Protein AF-A0A7X2SYQ2-F1 (afdb_monomer)

Structure (mmCIF, N/CA/C/O backbone):
data_AF-A0A7X2SYQ2-F1
#
_entry.id   AF-A0A7X2SYQ2-F1
#
loop_
_atom_site.group_PDB
_atom_site.id
_atom_site.type_symbol
_atom_site.label_atom_id
_atom_site.label_alt_id
_atom_site.label_comp_id
_atom_site.label_asym_id
_atom_site.label_entity_id
_atom_site.label_seq_id
_atom_site.pdbx_PDB_ins_code
_atom_site.Cartn_x
_atom_site.Cartn_y
_atom_site.Cartn_z
_atom_site.occupancy
_atom_site.B_iso_or_equiv
_atom_site.auth_seq_id
_atom_site.auth_comp_id
_atom_site.auth_asym_id
_atom_site.auth_atom_id
_atom_site.pdbx_PDB_model_num
ATOM 1 N N . LEU A 1 1 ? -1.771 4.302 -35.865 1.00 47.44 1 LEU A N 1
ATOM 2 C CA . LEU A 1 1 ? -1.691 5.275 -34.752 1.00 47.44 1 LEU A CA 1
ATOM 3 C C . LEU A 1 1 ? -1.616 6.671 -35.371 1.00 47.44 1 LEU A C 1
ATOM 5 O O . LEU A 1 1 ? -0.859 6.822 -36.322 1.00 47.44 1 LEU A O 1
ATOM 9 N N . SER A 1 2 ? -2.437 7.642 -34.951 1.00 43.38 2 SER A N 1
ATOM 10 C CA . SER A 1 2 ? -2.290 9.043 -35.394 1.00 43.38 2 SER A CA 1
ATOM 11 C C . SER A 1 2 ? -1.159 9.724 -34.609 1.00 43.38 2 SER A C 1
ATOM 13 O O . SER A 1 2 ? -0.851 9.313 -33.490 1.00 43.38 2 SER A O 1
ATOM 15 N N . SER A 1 3 ? -0.538 10.751 -35.194 1.00 49.84 3 SER A N 1
ATOM 16 C CA . SER A 1 3 ? 0.643 11.477 -34.683 1.00 49.84 3 SER A CA 1
ATOM 17 C C . SER A 1 3 ? 0.532 12.013 -33.249 1.00 49.84 3 SER A C 1
ATOM 19 O O . SER A 1 3 ? 1.546 12.307 -32.621 1.00 49.84 3 SER A O 1
ATOM 21 N N . ASP A 1 4 ? -0.680 12.112 -32.707 1.00 50.59 4 ASP A N 1
ATOM 22 C CA . ASP A 1 4 ? -0.933 12.681 -31.381 1.00 50.59 4 ASP A CA 1
ATOM 23 C C . ASP A 1 4 ? -0.727 11.650 -30.249 1.00 50.59 4 ASP A C 1
ATOM 25 O O . ASP A 1 4 ? -0.552 12.018 -29.086 1.00 50.59 4 ASP A O 1
ATOM 29 N N . GLN A 1 5 ? -0.660 10.355 -30.592 1.00 52.19 5 GLN A N 1
ATOM 30 C CA . GLN A 1 5 ? -0.462 9.233 -29.660 1.00 52.19 5 GLN A CA 1
ATOM 31 C C . GLN A 1 5 ? 1.009 8.817 -29.483 1.00 52.19 5 GLN A C 1
ATOM 33 O O . GLN A 1 5 ? 1.316 7.992 -28.629 1.00 52.19 5 GLN A O 1
ATOM 38 N N . THR A 1 6 ? 1.934 9.404 -30.248 1.00 59.94 6 THR A N 1
ATOM 39 C CA . THR A 1 6 ? 3.386 9.153 -30.132 1.00 59.94 6 THR A CA 1
ATOM 40 C C . THR A 1 6 ? 4.107 10.197 -29.272 1.00 59.94 6 THR A C 1
ATOM 42 O O . THR A 1 6 ? 5.334 10.221 -29.210 1.00 59.94 6 THR A O 1
ATOM 45 N N . SER A 1 7 ? 3.359 11.085 -28.609 1.00 80.81 7 SER A N 1
ATOM 46 C CA . SER A 1 7 ? 3.889 12.006 -27.600 1.00 80.81 7 SER A CA 1
ATOM 47 C C . SER A 1 7 ? 3.905 11.343 -26.215 1.00 80.81 7 SER A C 1
ATOM 49 O O . SER A 1 7 ? 3.073 10.485 -25.924 1.00 80.81 7 SER A O 1
ATOM 51 N N . LEU A 1 8 ? 4.809 11.765 -25.319 1.00 84.88 8 LEU A N 1
ATOM 52 C CA . LEU A 1 8 ? 4.820 11.301 -23.916 1.00 84.88 8 LEU A CA 1
ATOM 53 C C . LEU A 1 8 ? 3.454 11.480 -23.235 1.00 84.88 8 LEU A C 1
ATOM 55 O O . LEU A 1 8 ? 3.050 10.649 -22.424 1.00 84.88 8 LEU A O 1
ATOM 59 N N . THR A 1 9 ? 2.739 12.543 -23.602 1.00 87.75 9 THR A N 1
ATOM 60 C CA . THR A 1 9 ? 1.383 12.852 -23.138 1.00 87.75 9 THR A CA 1
ATOM 61 C C . THR A 1 9 ? 0.370 11.824 -23.623 1.00 87.75 9 THR A C 1
ATOM 63 O O . THR A 1 9 ? -0.341 11.256 -22.801 1.00 87.75 9 THR A O 1
ATOM 66 N N . GLY A 1 10 ? 0.357 11.526 -24.926 1.00 85.25 10 GLY A N 1
ATOM 67 C CA . GLY A 1 10 ? -0.520 10.502 -25.497 1.00 85.25 10 GLY A CA 1
ATOM 68 C C . GLY A 1 10 ? -0.279 9.129 -24.870 1.00 85.25 10 GLY A C 1
ATOM 69 O O . GLY A 1 10 ? -1.225 8.471 -24.451 1.00 85.25 10 GLY A O 1
ATOM 70 N N . MET A 1 11 ? 0.989 8.743 -24.684 1.00 83.62 11 MET A N 1
ATOM 71 C CA . MET A 1 11 ? 1.341 7.484 -24.016 1.00 83.62 11 MET A CA 1
ATOM 72 C C . MET A 1 11 ? 0.845 7.429 -22.568 1.00 83.62 11 MET A C 1
ATOM 74 O O . MET A 1 11 ? 0.256 6.431 -22.160 1.00 83.62 11 MET A O 1
ATOM 78 N N . ARG A 1 12 ? 1.051 8.498 -21.789 1.00 89.56 12 ARG A N 1
ATOM 79 C CA . ARG A 1 12 ? 0.550 8.594 -20.411 1.00 89.56 12 ARG A CA 1
ATOM 80 C C . ARG A 1 12 ? -0.965 8.405 -20.364 1.00 89.56 12 ARG A C 1
ATOM 82 O O . ARG A 1 12 ? -1.456 7.618 -19.558 1.00 89.56 12 ARG A O 1
ATOM 89 N N . ASP A 1 13 ? -1.686 9.131 -21.211 1.00 89.25 13 ASP A N 1
ATOM 90 C CA . ASP A 1 13 ? -3.148 9.140 -21.208 1.00 89.25 13 ASP A CA 1
ATOM 91 C C . ASP A 1 13 ? -3.710 7.793 -21.677 1.00 89.25 13 ASP A C 1
ATOM 93 O O . ASP A 1 13 ? -4.653 7.286 -21.074 1.00 89.25 13 ASP A O 1
ATOM 97 N N . ALA A 1 14 ? -3.082 7.158 -22.670 1.00 84.56 14 ALA A N 1
ATOM 98 C CA . ALA A 1 14 ? -3.438 5.814 -23.116 1.00 84.56 14 ALA A CA 1
ATOM 99 C C . ALA A 1 14 ? -3.213 4.756 -22.021 1.00 84.56 14 ALA A C 1
ATOM 101 O O . ALA A 1 14 ? -4.097 3.937 -21.772 1.00 84.56 14 ALA A O 1
ATOM 102 N N . ILE A 1 15 ? -2.067 4.791 -21.327 1.00 85.44 15 ILE A N 1
ATOM 103 C CA . ILE A 1 15 ? -1.769 3.857 -20.229 1.00 85.44 15 ILE A CA 1
ATOM 104 C C . ILE A 1 15 ? -2.763 4.044 -19.078 1.00 85.44 15 ILE A C 1
ATOM 106 O O . ILE A 1 15 ? -3.337 3.070 -18.593 1.00 85.44 15 ILE A O 1
ATOM 110 N N . ASN A 1 16 ? -3.002 5.290 -18.665 1.00 89.75 16 ASN A N 1
ATOM 111 C CA . ASN A 1 16 ? -3.934 5.589 -17.579 1.00 89.75 16 ASN A CA 1
ATOM 112 C C . ASN A 1 16 ? -5.385 5.261 -17.967 1.00 89.75 16 ASN A C 1
ATOM 114 O O . ASN A 1 16 ? -6.148 4.780 -17.132 1.00 89.75 16 ASN A O 1
ATOM 118 N N . GLY A 1 17 ? -5.757 5.459 -19.234 1.00 86.88 17 GLY A N 1
ATOM 119 C CA . GLY A 1 17 ? -7.070 5.098 -19.769 1.00 86.88 17 GLY A CA 1
ATOM 120 C C . GLY A 1 17 ? -7.302 3.588 -19.875 1.00 86.88 17 GLY A C 1
ATOM 121 O O . GLY A 1 17 ? -8.443 3.143 -19.791 1.00 86.88 17 GLY A O 1
ATOM 122 N N . ALA A 1 18 ? -6.239 2.787 -20.005 1.00 84.38 18 ALA A N 1
ATOM 123 C CA . ALA A 1 18 ? -6.335 1.329 -20.070 1.00 84.38 18 ALA A CA 1
ATOM 124 C C . ALA A 1 18 ? -6.687 0.671 -18.722 1.00 84.38 18 ALA A C 1
ATOM 126 O O . ALA A 1 18 ? -7.069 -0.497 -18.705 1.00 84.38 18 ALA A O 1
ATOM 127 N N . ASN A 1 19 ? -6.551 1.389 -17.598 1.00 80.62 19 ASN A N 1
ATOM 128 C CA . ASN A 1 19 ? -6.798 0.881 -16.241 1.00 80.62 19 ASN A CA 1
ATOM 129 C C . ASN A 1 19 ? -6.095 -0.467 -15.949 1.00 80.62 19 ASN A C 1
ATOM 131 O O . ASN A 1 19 ? -6.634 -1.352 -15.284 1.00 80.62 19 ASN A O 1
ATOM 135 N N . ALA A 1 20 ? -4.870 -0.630 -16.453 1.00 83.62 20 ALA A N 1
ATOM 136 C CA . ALA A 1 20 ? -4.120 -1.889 -16.432 1.00 83.62 20 ALA A CA 1
ATOM 137 C C . ALA A 1 20 ? -3.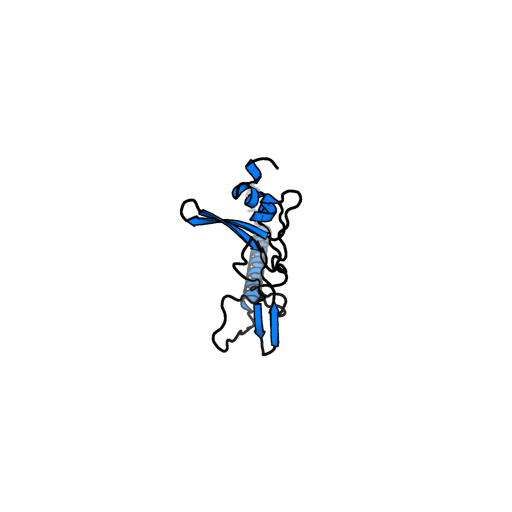408 -2.177 -15.090 1.00 83.62 20 ALA A C 1
ATOM 139 O O . ALA A 1 20 ? -2.394 -2.867 -15.056 1.00 83.62 20 ALA A O 1
ATOM 140 N N . GLY A 1 21 ? -3.885 -1.608 -13.976 1.00 88.12 21 GLY A N 1
ATOM 141 C CA . GLY A 1 21 ? -3.253 -1.756 -12.655 1.00 88.12 21 GLY A CA 1
ATOM 142 C C . GLY A 1 21 ? -1.940 -0.980 -12.469 1.00 88.12 21 GLY A C 1
ATOM 143 O O . GLY A 1 21 ? -1.291 -1.118 -11.432 1.00 88.12 21 GLY A O 1
ATOM 144 N N . VAL A 1 22 ? -1.574 -0.139 -13.437 1.00 91.12 22 VAL A N 1
ATOM 145 C CA . VAL A 1 22 ? -0.429 0.777 -13.390 1.00 91.12 22 VAL A CA 1
ATOM 146 C C . VAL A 1 22 ? -0.889 2.209 -13.640 1.00 91.12 22 VAL A C 1
ATOM 148 O O . VAL A 1 22 ? -1.887 2.439 -14.322 1.00 91.12 22 VAL A O 1
ATOM 151 N N . THR A 1 23 ? -0.127 3.167 -13.126 1.00 93.38 23 THR A N 1
ATOM 152 C CA . THR A 1 23 ? -0.281 4.594 -13.402 1.00 93.38 23 THR A CA 1
ATOM 153 C C . THR A 1 23 ? 0.977 5.107 -14.088 1.00 93.38 23 THR A C 1
ATOM 155 O O . THR A 1 23 ? 2.093 4.872 -13.621 1.00 93.38 23 THR A O 1
ATOM 158 N N . ALA A 1 24 ? 0.798 5.828 -15.190 1.00 92.44 24 ALA A N 1
ATOM 159 C CA . ALA A 1 24 ? 1.843 6.539 -15.904 1.00 92.44 24 ALA A CA 1
ATOM 160 C C . ALA A 1 24 ? 1.849 8.034 -15.558 1.00 92.44 24 ALA A C 1
ATOM 162 O O . ALA A 1 24 ? 0.808 8.677 -15.393 1.00 92.44 24 ALA A O 1
ATOM 163 N N . SER A 1 25 ? 3.044 8.612 -15.518 1.00 94.25 25 SER A N 1
ATOM 164 C CA . SER A 1 25 ? 3.298 10.036 -15.318 1.00 94.25 25 SER A CA 1
ATOM 165 C C . SER A 1 25 ? 4.495 10.490 -16.152 1.00 94.25 25 SER A C 1
ATOM 167 O O . SER A 1 25 ? 5.288 9.676 -16.623 1.00 94.25 25 SER A O 1
ATOM 169 N N . ILE A 1 26 ? 4.626 11.800 -16.357 1.00 93.12 26 ILE A N 1
ATOM 170 C CA . ILE A 1 26 ? 5.759 12.392 -17.074 1.00 93.12 26 ILE A CA 1
ATOM 171 C C . ILE A 1 26 ? 6.578 13.194 -16.075 1.00 93.12 26 ILE A C 1
ATOM 173 O O . ILE A 1 26 ? 6.054 14.087 -15.412 1.00 93.12 26 ILE A O 1
ATOM 177 N N . ILE A 1 27 ? 7.868 12.892 -15.997 1.00 92.75 27 ILE A N 1
ATOM 178 C CA . ILE A 1 27 ? 8.825 13.568 -15.128 1.00 92.75 27 ILE A CA 1
ATOM 179 C C . ILE A 1 27 ? 9.726 14.439 -16.000 1.00 92.75 27 ILE A C 1
ATOM 181 O O . ILE A 1 27 ? 10.398 13.935 -16.900 1.00 92.75 27 ILE A O 1
ATOM 185 N N . LYS A 1 28 ? 9.767 15.747 -15.730 1.00 92.25 28 LYS A N 1
ATOM 186 C CA . LYS A 1 28 ? 10.779 16.641 -16.309 1.00 92.25 28 LYS A CA 1
ATOM 187 C C . LYS A 1 28 ? 12.094 16.432 -15.557 1.00 92.25 28 LYS A C 1
ATOM 189 O O . LYS A 1 28 ? 12.153 16.675 -14.357 1.00 92.25 28 LYS A O 1
ATOM 194 N N . VAL A 1 29 ? 13.131 15.981 -16.258 1.00 90.81 29 VAL A N 1
ATOM 195 C CA . VAL A 1 29 ? 14.459 15.715 -15.677 1.00 90.81 29 VAL A CA 1
ATOM 196 C C . VAL A 1 29 ? 15.338 16.964 -15.736 1.00 90.81 29 VAL A C 1
ATOM 198 O O . VAL A 1 29 ? 16.031 17.286 -14.779 1.00 90.81 29 VAL A O 1
ATOM 201 N N . SER A 1 30 ? 15.290 17.682 -16.859 1.00 89.75 30 SER A N 1
ATOM 202 C CA . SER A 1 30 ? 15.990 18.950 -17.091 1.00 89.75 30 SER A CA 1
ATOM 203 C C . SER A 1 30 ? 15.285 19.728 -18.206 1.00 89.75 30 SER A C 1
ATOM 205 O O . SER A 1 30 ? 14.271 19.275 -18.745 1.00 89.75 30 SER A O 1
ATOM 207 N N . ASP A 1 31 ? 15.787 20.906 -18.574 1.00 89.50 31 ASP A N 1
ATOM 208 C CA . ASP A 1 31 ? 15.229 21.650 -19.707 1.00 89.50 31 ASP A CA 1
ATOM 209 C C . ASP A 1 31 ? 15.333 20.838 -21.004 1.00 89.50 31 ASP A C 1
ATOM 211 O O . ASP A 1 31 ? 16.391 20.318 -21.351 1.00 89.50 31 ASP A O 1
ATOM 215 N N . GLY A 1 32 ? 14.189 20.660 -21.671 1.00 82.56 32 GLY A N 1
ATOM 216 C CA . GLY A 1 32 ? 14.057 19.827 -22.869 1.00 82.56 32 GLY A CA 1
ATOM 217 C C . GLY A 1 32 ? 14.105 18.308 -22.639 1.00 82.56 32 GLY A C 1
ATOM 218 O O . GLY A 1 32 ? 13.963 17.568 -23.606 1.00 82.56 32 GLY A O 1
ATOM 219 N N . SER A 1 33 ? 14.264 17.825 -21.398 1.00 88.00 33 SER A N 1
ATOM 220 C CA . SER A 1 33 ? 14.391 16.393 -21.086 1.00 88.00 33 SER A CA 1
ATOM 221 C C . SER A 1 33 ? 13.251 15.896 -20.203 1.00 88.00 33 SER A C 1
ATOM 223 O O . SER A 1 33 ? 13.057 16.365 -19.077 1.00 88.00 33 SER A O 1
ATOM 225 N N . PHE A 1 34 ? 12.512 14.909 -20.705 1.00 89.94 34 PHE A N 1
ATOM 226 C CA . PHE A 1 34 ? 11.349 14.326 -20.046 1.00 89.94 34 PHE A CA 1
ATOM 227 C C . PHE A 1 34 ? 11.433 12.801 -20.075 1.00 89.94 34 PHE A C 1
ATOM 229 O O . PHE A 1 34 ? 11.930 12.216 -21.036 1.00 89.94 34 PHE A O 1
ATOM 236 N N . ARG A 1 35 ? 10.925 12.152 -19.028 1.00 90.19 35 ARG A N 1
ATOM 237 C CA . ARG A 1 35 ? 10.838 10.693 -18.922 1.00 90.19 35 ARG A CA 1
ATOM 238 C C . ARG A 1 35 ? 9.413 10.273 -18.613 1.00 90.19 35 ARG A C 1
ATOM 240 O O . ARG A 1 35 ? 8.751 10.895 -17.786 1.00 90.19 35 ARG A O 1
ATOM 247 N N . LEU A 1 36 ? 8.968 9.196 -19.250 1.00 90.62 36 LEU A N 1
ATOM 248 C CA . LEU A 1 36 ? 7.779 8.474 -18.823 1.00 90.62 36 LEU A CA 1
ATOM 249 C C . LEU A 1 36 ? 8.145 7.647 -17.586 1.00 90.62 36 LEU A C 1
ATOM 251 O O . LEU A 1 36 ? 9.144 6.933 -17.592 1.00 90.62 36 LEU A O 1
ATOM 255 N N . SER A 1 37 ? 7.349 7.757 -16.532 1.00 93.00 37 SER A N 1
ATOM 256 C CA . SER A 1 37 ? 7.456 6.936 -15.331 1.00 93.00 37 SER A CA 1
ATOM 257 C C . SER A 1 37 ? 6.167 6.157 -15.155 1.00 93.00 37 SER A C 1
ATOM 259 O O . SER A 1 37 ? 5.082 6.721 -15.289 1.00 93.00 37 SER A O 1
ATOM 261 N N . MET A 1 38 ? 6.287 4.867 -14.868 1.00 92.19 38 MET A N 1
ATOM 262 C CA . MET A 1 38 ? 5.162 3.966 -14.653 1.00 92.19 38 MET A CA 1
ATOM 263 C C . MET A 1 38 ? 5.315 3.311 -13.287 1.00 92.19 38 MET A C 1
ATOM 265 O O . MET A 1 38 ? 6.417 2.938 -12.887 1.00 92.19 38 MET A O 1
ATOM 269 N N . SER A 1 39 ? 4.219 3.190 -12.550 1.00 94.00 39 SER A N 1
ATOM 270 C CA . SER A 1 39 ? 4.207 2.583 -11.220 1.00 94.00 39 SER A CA 1
ATOM 271 C C . SER A 1 39 ? 2.980 1.702 -11.064 1.00 94.00 39 SER A C 1
ATOM 273 O O . SER A 1 39 ? 1.896 2.072 -11.507 1.00 94.00 39 SER A O 1
ATOM 275 N N . ALA A 1 40 ? 3.150 0.537 -10.442 1.00 95.56 40 ALA A N 1
ATOM 276 C CA . ALA A 1 40 ? 2.023 -0.300 -10.060 1.00 95.56 40 ALA A CA 1
ATOM 277 C C . ALA A 1 40 ? 1.140 0.438 -9.045 1.00 95.56 40 ALA A C 1
ATOM 279 O O . ALA A 1 40 ? 1.638 1.139 -8.164 1.00 95.56 40 ALA A O 1
ATOM 280 N N . ASN A 1 41 ? -0.175 0.260 -9.154 1.00 95.25 41 ASN A N 1
ATOM 281 C CA . ASN A 1 41 ? -1.136 0.905 -8.255 1.00 95.25 41 ASN A CA 1
ATOM 282 C C . ASN A 1 41 ? -1.166 0.254 -6.864 1.00 95.25 41 ASN A C 1
ATOM 284 O O . ASN A 1 41 ? -1.720 0.821 -5.925 1.00 95.25 41 ASN A O 1
ATOM 288 N N . LYS A 1 42 ? -0.598 -0.950 -6.737 1.00 96.12 42 LYS A N 1
ATOM 289 C CA . LYS A 1 42 ? -0.498 -1.720 -5.497 1.00 96.12 42 LYS A CA 1
ATOM 290 C C . LYS A 1 42 ? 0.963 -2.055 -5.216 1.00 96.12 42 LYS A C 1
ATOM 292 O O . LYS A 1 42 ? 1.744 -2.271 -6.139 1.00 96.12 42 LYS A O 1
ATOM 297 N N . THR A 1 43 ? 1.314 -2.105 -3.937 1.00 96.88 43 THR A N 1
ATOM 298 C CA . THR A 1 43 ? 2.628 -2.545 -3.455 1.00 96.88 43 THR A CA 1
ATOM 299 C C . THR A 1 43 ? 2.708 -4.071 -3.384 1.00 96.88 43 THR A C 1
ATOM 301 O O . THR A 1 43 ? 1.721 -4.769 -3.616 1.00 96.88 43 THR A O 1
ATOM 304 N N . GLY A 1 44 ? 3.882 -4.598 -3.044 1.00 96.75 44 GLY A N 1
ATOM 305 C CA . GLY A 1 44 ? 4.105 -6.033 -2.925 1.00 96.75 44 GLY A CA 1
ATOM 306 C C . GLY A 1 44 ? 4.635 -6.660 -4.207 1.00 96.75 44 GLY A C 1
ATOM 307 O O . GLY A 1 44 ? 4.356 -6.199 -5.314 1.00 96.75 44 GLY A O 1
ATOM 308 N N . SER A 1 45 ? 5.434 -7.709 -4.045 1.00 95.50 45 SER A N 1
ATOM 309 C CA . SER A 1 45 ? 6.169 -8.348 -5.139 1.00 95.50 45 SER A CA 1
ATOM 310 C C . SER A 1 45 ? 5.245 -8.968 -6.193 1.00 95.50 45 SER A C 1
ATOM 312 O O . SER A 1 45 ? 5.582 -8.936 -7.371 1.00 95.50 45 SER A O 1
ATOM 314 N N . ASP A 1 46 ? 4.048 -9.412 -5.807 1.00 94.69 46 ASP A N 1
ATOM 315 C CA . ASP A 1 46 ? 3.043 -9.950 -6.738 1.00 94.69 46 ASP A CA 1
ATOM 316 C C . ASP A 1 46 ? 2.434 -8.878 -7.656 1.00 94.69 46 ASP A C 1
ATOM 318 O O . ASP A 1 46 ? 1.911 -9.189 -8.722 1.00 94.69 46 ASP A O 1
ATOM 322 N N . ASN A 1 47 ? 2.515 -7.604 -7.261 1.00 94.94 47 ASN A N 1
ATOM 323 C CA . ASN A 1 47 ? 2.066 -6.466 -8.064 1.00 94.94 47 ASN A CA 1
ATOM 324 C C . ASN A 1 47 ? 3.223 -5.823 -8.847 1.00 94.94 47 ASN A C 1
ATOM 326 O O . ASN A 1 47 ? 3.078 -4.719 -9.376 1.00 94.94 47 ASN A O 1
ATOM 330 N N . ALA A 1 48 ? 4.386 -6.481 -8.919 1.00 94.00 48 ALA A N 1
ATOM 331 C CA . ALA A 1 48 ? 5.486 -6.023 -9.751 1.00 94.00 48 ALA A CA 1
ATOM 332 C C . ALA A 1 48 ? 5.052 -5.932 -11.221 1.00 94.00 48 ALA A C 1
ATOM 334 O O . ALA A 1 48 ? 4.392 -6.824 -11.756 1.00 94.00 48 ALA A O 1
ATOM 335 N N . VAL A 1 49 ? 5.481 -4.872 -11.908 1.00 92.19 49 VAL A N 1
ATOM 336 C CA . VAL A 1 49 ? 5.346 -4.802 -13.365 1.00 92.19 49 VAL A CA 1
ATOM 337 C C . VAL A 1 49 ? 6.273 -5.859 -13.957 1.00 92.19 49 VAL A C 1
ATOM 339 O O . VAL A 1 49 ? 7.488 -5.711 -13.877 1.00 92.19 49 VAL A O 1
ATOM 342 N N . ALA A 1 50 ? 5.706 -6.932 -14.508 1.00 90.81 50 ALA A N 1
ATOM 343 C CA . ALA A 1 50 ? 6.478 -8.011 -15.119 1.00 90.81 50 ALA A CA 1
ATOM 344 C C . ALA A 1 50 ? 6.865 -7.687 -16.567 1.00 90.81 50 ALA A C 1
ATOM 346 O O . ALA A 1 50 ? 8.005 -7.909 -16.968 1.00 90.81 50 ALA A O 1
ATOM 347 N N . THR A 1 51 ? 5.930 -7.136 -17.347 1.00 90.38 51 THR A N 1
ATOM 348 C CA . THR A 1 51 ? 6.126 -6.894 -18.780 1.00 90.38 51 THR A CA 1
ATOM 349 C C . THR A 1 51 ? 5.350 -5.660 -19.243 1.00 90.38 51 THR A C 1
ATOM 351 O O . THR A 1 51 ? 4.217 -5.433 -18.821 1.00 90.38 51 THR A O 1
ATOM 354 N N . ILE A 1 52 ? 5.949 -4.879 -20.141 1.00 88.31 52 ILE A N 1
ATOM 355 C CA . ILE A 1 52 ? 5.325 -3.807 -20.918 1.00 88.31 52 ILE A CA 1
ATOM 356 C C . ILE A 1 52 ? 5.610 -4.117 -22.387 1.00 88.31 52 ILE A C 1
ATOM 358 O O . ILE A 1 52 ? 6.748 -3.997 -22.853 1.00 88.31 52 ILE A O 1
ATOM 362 N N . ALA A 1 53 ? 4.567 -4.531 -23.102 1.00 86.06 53 ALA A N 1
ATOM 363 C CA . ALA A 1 53 ? 4.642 -4.911 -24.503 1.00 86.06 53 ALA A CA 1
ATOM 364 C C . ALA A 1 53 ? 3.668 -4.085 -25.348 1.00 86.06 53 ALA A C 1
ATOM 366 O O . ALA A 1 53 ? 2.529 -3.834 -24.955 1.00 86.06 53 ALA A O 1
ATOM 367 N N . VAL A 1 54 ? 4.125 -3.691 -26.530 1.00 80.56 54 VAL A N 1
ATOM 368 C CA . VAL A 1 54 ? 3.383 -2.932 -27.529 1.00 80.56 54 VAL A CA 1
ATOM 369 C C . VAL A 1 54 ? 3.308 -3.778 -28.789 1.00 80.56 54 VAL A C 1
ATOM 371 O O . VAL A 1 54 ? 4.321 -4.175 -29.361 1.00 80.56 54 VAL A O 1
ATOM 374 N N . THR A 1 55 ? 2.087 -4.064 -29.231 1.00 81.38 55 THR A N 1
ATOM 375 C CA . THR A 1 55 ? 1.842 -4.829 -30.455 1.00 81.38 55 THR A CA 1
ATOM 376 C C . THR A 1 55 ? 1.554 -3.882 -31.617 1.00 81.38 55 THR A C 1
ATOM 378 O O . THR A 1 55 ? 0.871 -2.874 -31.459 1.00 81.38 55 THR A O 1
ATOM 381 N N . GLY A 1 56 ? 2.101 -4.184 -32.798 1.00 80.00 56 GLY A N 1
ATOM 382 C CA . GLY A 1 56 ? 1.854 -3.405 -34.018 1.00 80.00 56 GLY A CA 1
ATOM 383 C C . GLY A 1 56 ? 2.651 -2.100 -34.165 1.00 80.00 56 GLY A C 1
ATOM 384 O O . GLY A 1 56 ? 2.503 -1.442 -35.192 1.00 80.00 56 GLY A O 1
ATOM 385 N N . ASP A 1 57 ? 3.510 -1.742 -33.203 1.00 75.75 57 ASP A N 1
ATOM 386 C CA . ASP A 1 57 ? 4.421 -0.589 -33.290 1.00 75.75 57 ASP A CA 1
ATOM 387 C C . ASP A 1 57 ? 5.777 -0.905 -32.631 1.00 75.75 57 ASP A C 1
ATOM 389 O O . ASP A 1 57 ? 5.943 -0.851 -31.409 1.00 75.75 57 ASP A O 1
ATOM 393 N N . SER A 1 58 ? 6.767 -1.254 -33.458 1.00 83.81 58 SER A N 1
ATOM 394 C CA . SER A 1 58 ? 8.118 -1.607 -33.007 1.00 83.81 58 SER A CA 1
ATOM 395 C C . SER A 1 58 ? 8.919 -0.411 -32.493 1.00 83.81 58 SER A C 1
ATOM 397 O O . SER A 1 58 ? 9.796 -0.583 -31.649 1.00 83.81 58 SER A O 1
ATOM 399 N N . THR A 1 59 ? 8.642 0.796 -32.993 1.00 79.69 59 THR A N 1
ATOM 400 C CA . THR A 1 59 ? 9.324 2.013 -32.540 1.00 79.69 59 THR A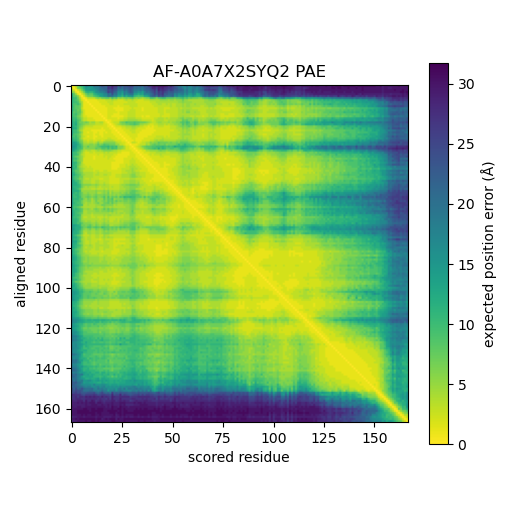 CA 1
ATOM 401 C C . THR A 1 59 ? 8.887 2.346 -31.123 1.00 79.69 59 THR A C 1
ATOM 403 O O . THR A 1 59 ? 9.729 2.595 -30.265 1.00 79.69 59 THR A O 1
ATOM 406 N N . LEU A 1 60 ? 7.585 2.268 -30.851 1.00 75.44 60 LEU A N 1
ATOM 407 C CA . LEU A 1 60 ? 7.031 2.484 -29.523 1.00 75.44 60 LEU A CA 1
ATOM 408 C C . LEU A 1 60 ? 7.458 1.381 -28.540 1.00 75.44 60 LEU A C 1
ATOM 410 O O . LEU A 1 60 ? 7.878 1.692 -27.425 1.00 75.44 60 LEU A O 1
ATOM 414 N N . GLN A 1 61 ? 7.467 0.110 -28.962 1.00 85.00 61 GLN A N 1
ATOM 415 C CA . GLN A 1 61 ? 8.062 -0.987 -28.183 1.00 85.00 61 GLN A CA 1
ATOM 416 C C . GLN A 1 61 ? 9.524 -0.693 -27.803 1.00 85.00 61 GLN A C 1
ATOM 418 O O . GLN A 1 61 ? 9.935 -0.958 -26.675 1.00 85.00 61 GLN A O 1
ATOM 423 N N . GLY A 1 62 ? 10.301 -0.112 -28.719 1.00 83.69 62 GLY A N 1
ATOM 424 C CA . GLY A 1 62 ? 11.684 0.308 -28.488 1.00 83.69 62 GLY A CA 1
ATOM 425 C C . GLY A 1 62 ? 11.853 1.526 -27.570 1.00 83.69 62 GLY A C 1
ATOM 426 O O . GLY A 1 62 ? 12.989 1.900 -27.300 1.00 83.69 62 GLY A O 1
ATOM 427 N N . ILE A 1 63 ? 10.760 2.137 -27.093 1.00 80.81 63 ILE A N 1
ATOM 428 C CA . ILE A 1 63 ? 10.757 3.288 -26.172 1.00 80.81 63 ILE A CA 1
ATOM 429 C C . ILE A 1 63 ? 10.214 2.902 -24.789 1.00 80.81 63 ILE A C 1
ATOM 431 O O . ILE A 1 63 ? 10.785 3.307 -23.780 1.00 80.81 63 ILE A O 1
ATOM 435 N N . VAL A 1 64 ? 9.118 2.137 -24.725 1.00 84.38 64 VAL A N 1
ATOM 436 C CA . VAL A 1 64 ? 8.439 1.797 -23.453 1.00 84.38 64 VAL A CA 1
ATOM 437 C C . VAL A 1 64 ? 8.611 0.339 -23.030 1.00 84.38 64 VAL A C 1
ATOM 439 O O . VAL A 1 64 ? 8.125 -0.058 -21.974 1.00 84.38 64 VAL A O 1
ATOM 442 N N . GLY A 1 65 ? 9.290 -0.464 -23.847 1.00 88.50 65 GLY A N 1
ATOM 443 C CA . GLY A 1 65 ? 9.455 -1.891 -23.626 1.00 88.50 65 GLY A CA 1
ATOM 444 C C . GLY A 1 65 ? 10.115 -2.238 -22.298 1.00 88.50 65 GLY A C 1
ATOM 445 O O . GLY A 1 65 ? 11.163 -1.686 -21.939 1.00 88.50 65 GLY A O 1
ATOM 446 N N . PHE A 1 66 ? 9.510 -3.198 -21.603 1.00 92.12 66 PHE A N 1
ATOM 447 C CA . PHE A 1 66 ? 10.030 -3.762 -20.366 1.00 92.12 66 PHE A CA 1
ATOM 448 C C . PHE A 1 66 ? 9.679 -5.245 -20.266 1.00 92.12 66 PHE A C 1
ATOM 450 O O . PHE A 1 66 ? 8.555 -5.639 -20.553 1.00 9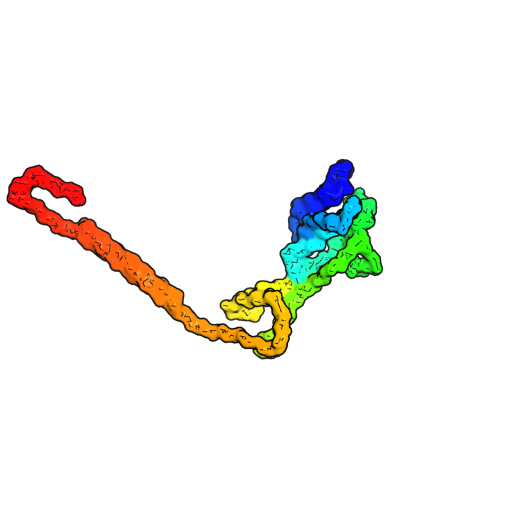2.12 66 PHE A O 1
ATOM 457 N N . ASP A 1 67 ? 10.616 -6.053 -19.805 1.00 92.69 67 ASP A N 1
ATOM 458 C CA . ASP A 1 67 ? 10.435 -7.441 -19.413 1.00 92.69 67 ASP A CA 1
ATOM 459 C C . ASP A 1 67 ? 11.404 -7.726 -18.262 1.00 92.69 67 ASP A C 1
ATOM 461 O O . ASP A 1 67 ? 12.624 -7.647 -18.421 1.00 92.69 67 ASP A O 1
ATOM 465 N N . ALA A 1 68 ? 10.868 -8.053 -17.088 1.00 90.38 68 ALA A N 1
ATOM 466 C CA . ALA A 1 68 ? 11.656 -8.326 -15.892 1.00 90.38 68 ALA A CA 1
ATOM 467 C C . ALA A 1 68 ? 12.648 -9.494 -16.068 1.00 90.38 68 ALA A C 1
ATOM 469 O O . ALA A 1 68 ? 13.621 -9.578 -15.320 1.00 90.38 68 ALA A O 1
ATOM 470 N N . SER A 1 69 ? 12.417 -10.382 -17.041 1.00 91.25 69 SER A N 1
ATOM 471 C CA . SER A 1 69 ? 13.290 -11.517 -17.358 1.00 91.25 69 SER A CA 1
ATOM 472 C C . SER A 1 69 ? 14.356 -11.211 -18.420 1.00 91.25 69 SER A C 1
ATOM 474 O O . SER A 1 69 ? 15.294 -11.994 -18.591 1.00 91.25 69 SER A O 1
ATOM 476 N N . ALA A 1 70 ? 14.249 -10.080 -19.125 1.00 90.81 70 ALA A N 1
ATOM 477 C CA . ALA A 1 70 ? 15.183 -9.716 -20.182 1.00 90.81 70 ALA A CA 1
ATOM 478 C C . ALA A 1 70 ? 16.526 -9.218 -19.625 1.00 90.81 70 ALA A C 1
ATOM 480 O O . ALA A 1 70 ? 16.596 -8.493 -18.633 1.00 90.81 70 ALA A O 1
ATOM 481 N N . SER A 1 71 ? 17.618 -9.546 -20.322 1.00 86.44 71 SER A N 1
ATOM 482 C CA . SER A 1 71 ? 18.976 -9.103 -19.968 1.00 86.44 71 SER A CA 1
ATOM 483 C C . SER A 1 71 ? 19.203 -7.600 -20.160 1.00 86.44 71 SER A C 1
ATOM 485 O O . SER A 1 71 ? 20.176 -7.045 -19.654 1.00 86.44 71 SER A O 1
ATOM 487 N N . SER A 1 72 ? 18.343 -6.942 -20.935 1.00 87.88 72 SER A N 1
ATOM 488 C CA . SER A 1 72 ? 18.360 -5.504 -21.173 1.00 87.88 72 SER A CA 1
ATOM 489 C C . SER A 1 72 ? 16.939 -5.024 -21.430 1.00 87.88 72 SER A C 1
ATOM 491 O O . SER A 1 72 ? 16.165 -5.703 -22.102 1.00 87.88 72 SER A O 1
ATOM 493 N N . ASN A 1 73 ? 16.614 -3.852 -20.897 1.00 91.31 73 ASN A N 1
ATOM 494 C CA . ASN A 1 73 ? 15.315 -3.214 -21.039 1.00 91.31 73 ASN A CA 1
ATOM 495 C C . ASN A 1 73 ? 15.492 -1.757 -21.444 1.00 91.31 73 ASN A C 1
ATOM 497 O O . ASN A 1 73 ? 16.475 -1.116 -21.067 1.00 91.31 73 ASN A O 1
ATOM 501 N N . VAL A 1 74 ? 14.516 -1.230 -22.183 1.00 89.38 74 VAL A N 1
ATOM 502 C CA . VAL A 1 74 ? 14.479 0.195 -22.527 1.00 89.38 74 VAL A CA 1
ATOM 503 C C . VAL A 1 74 ? 14.089 1.008 -21.296 1.00 89.38 74 VAL A C 1
ATOM 505 O O . VAL A 1 74 ? 14.728 2.005 -20.959 1.00 89.38 74 VAL A O 1
ATOM 508 N N . MET A 1 75 ? 13.060 0.546 -20.585 1.00 90.75 75 MET A N 1
ATOM 509 C CA . MET A 1 75 ? 12.673 1.102 -19.296 1.00 90.75 75 MET A CA 1
ATOM 510 C C . MET A 1 75 ? 13.610 0.602 -18.196 1.00 90.75 75 MET A C 1
ATOM 512 O O . MET A 1 75 ? 13.981 -0.569 -18.142 1.00 90.75 75 MET A O 1
ATOM 516 N N . THR A 1 76 ? 13.967 1.491 -17.274 1.00 90.81 76 THR A N 1
ATOM 517 C CA . THR A 1 76 ? 14.778 1.149 -16.101 1.00 90.81 76 THR A CA 1
ATOM 518 C C . THR A 1 76 ? 13.883 0.976 -14.880 1.00 90.81 76 THR A C 1
ATOM 520 O O . THR A 1 76 ? 13.080 1.859 -14.567 1.00 90.81 76 THR A O 1
ATOM 523 N N . GLN A 1 77 ? 14.043 -0.129 -14.147 1.00 92.25 77 GLN A N 1
ATOM 524 C CA . GLN A 1 77 ? 13.375 -0.301 -12.859 1.00 92.25 77 GLN A CA 1
ATOM 525 C C . GLN A 1 77 ? 13.959 0.697 -11.850 1.00 92.25 77 GLN A C 1
ATOM 527 O O . GLN A 1 77 ? 15.113 0.581 -11.448 1.00 92.25 77 GLN A O 1
ATOM 532 N N . SER A 1 78 ? 13.161 1.693 -11.459 1.00 93.25 78 SER A N 1
ATOM 533 C CA . SER A 1 78 ? 13.593 2.723 -10.500 1.00 93.25 78 SER A CA 1
ATOM 534 C C . SER A 1 78 ? 13.391 2.292 -9.046 1.00 93.25 78 SER A C 1
ATOM 536 O O . SER A 1 78 ? 14.191 2.633 -8.182 1.00 93.25 78 SER A O 1
ATOM 538 N N . VAL A 1 79 ? 12.325 1.532 -8.776 1.00 94.44 79 VAL A N 1
ATOM 539 C CA . VAL A 1 79 ? 11.998 0.977 -7.457 1.00 94.44 79 VAL A CA 1
ATOM 540 C C . VAL A 1 79 ? 11.531 -0.460 -7.657 1.00 94.44 79 VAL A C 1
ATOM 542 O O . VAL A 1 79 ? 10.621 -0.710 -8.449 1.00 94.44 79 VAL A O 1
ATOM 545 N N . ALA A 1 80 ? 12.164 -1.406 -6.964 1.00 93.69 80 ALA A N 1
ATOM 546 C CA . ALA A 1 80 ? 11.741 -2.800 -6.977 1.00 93.69 80 ALA A CA 1
ATOM 547 C C . ALA A 1 80 ? 10.513 -2.993 -6.077 1.00 93.69 80 ALA A C 1
ATOM 549 O O . ALA A 1 80 ? 10.442 -2.445 -4.976 1.00 93.69 80 ALA A O 1
ATOM 550 N N . ALA A 1 81 ? 9.547 -3.786 -6.538 1.00 95.62 81 ALA A N 1
ATOM 551 C CA . ALA A 1 81 ? 8.391 -4.133 -5.726 1.00 95.62 81 ALA A CA 1
ATOM 552 C C . ALA A 1 81 ? 8.807 -5.087 -4.598 1.00 95.62 81 ALA A C 1
ATOM 554 O O . ALA A 1 81 ? 9.453 -6.111 -4.829 1.00 95.62 81 ALA A O 1
ATOM 555 N N . GLN A 1 82 ? 8.408 -4.756 -3.376 1.00 96.69 82 GLN A N 1
ATOM 556 C CA . GLN A 1 82 ? 8.732 -5.524 -2.182 1.00 96.69 82 GLN A CA 1
ATOM 557 C C . GLN A 1 82 ? 7.499 -5.670 -1.299 1.00 96.69 82 GLN A C 1
ATOM 559 O O . GLN A 1 82 ? 6.709 -4.734 -1.161 1.00 96.69 82 GLN A O 1
ATOM 564 N N . ASN A 1 83 ? 7.364 -6.843 -0.691 1.00 97.94 83 ASN A N 1
ATOM 565 C CA . ASN A 1 83 ? 6.420 -7.071 0.392 1.00 97.94 83 ASN A CA 1
ATOM 566 C C . ASN A 1 83 ? 6.936 -6.439 1.695 1.00 97.94 83 ASN A C 1
ATOM 568 O O . ASN A 1 83 ? 8.146 -6.366 1.939 1.00 97.94 83 ASN A O 1
ATOM 572 N N . ALA A 1 84 ? 6.011 -6.018 2.553 1.00 97.94 84 ALA A N 1
ATOM 573 C CA . ALA A 1 84 ? 6.288 -5.740 3.950 1.00 97.94 84 ALA A CA 1
ATOM 574 C C . ALA A 1 84 ? 6.675 -7.045 4.656 1.00 97.94 84 ALA A C 1
ATOM 576 O O . ALA A 1 84 ? 6.016 -8.070 4.489 1.00 97.94 84 ALA A O 1
ATOM 577 N N . LYS A 1 85 ? 7.746 -7.001 5.450 1.00 97.56 85 LYS A N 1
ATOM 578 C CA . LYS A 1 85 ? 8.223 -8.127 6.257 1.00 97.56 85 LYS A CA 1
ATOM 579 C C . LYS A 1 85 ? 8.370 -7.659 7.692 1.00 97.56 85 LYS A C 1
ATOM 581 O O . LYS A 1 85 ? 9.116 -6.716 7.953 1.00 97.56 85 LYS A O 1
ATOM 586 N N . LEU A 1 86 ? 7.654 -8.307 8.598 1.00 96.50 86 LEU A N 1
ATOM 587 C CA . LEU A 1 86 ? 7.631 -7.975 10.016 1.00 96.50 86 LEU A CA 1
ATOM 588 C C . LEU A 1 86 ? 7.574 -9.242 10.867 1.00 96.50 86 LEU A C 1
ATOM 590 O O . LEU A 1 86 ? 7.280 -10.330 10.375 1.00 96.50 86 LEU A O 1
ATOM 594 N N . THR A 1 87 ? 7.841 -9.087 12.156 1.00 96.31 87 THR A N 1
ATOM 595 C CA . THR A 1 87 ? 7.654 -10.136 13.152 1.00 96.31 87 THR A CA 1
ATOM 596 C C . THR A 1 87 ? 6.700 -9.641 14.227 1.00 96.31 87 THR A C 1
ATOM 598 O O . THR A 1 87 ? 6.836 -8.527 14.728 1.00 96.31 87 THR A O 1
ATOM 601 N N . VAL A 1 88 ? 5.723 -10.467 14.591 1.00 95.62 88 VAL A N 1
ATOM 602 C CA . VAL A 1 88 ? 4.805 -10.197 15.704 1.00 95.62 88 VAL A CA 1
ATOM 603 C C . VAL A 1 88 ? 4.886 -11.383 16.645 1.00 95.62 88 VAL A C 1
ATOM 605 O O . VAL A 1 88 ? 4.657 -12.513 16.226 1.00 95.62 88 VAL A O 1
ATOM 608 N N . ASN A 1 89 ? 5.262 -11.151 17.905 1.00 94.06 89 ASN A N 1
ATOM 609 C CA . ASN A 1 89 ? 5.477 -12.218 18.892 1.00 94.06 89 ASN A CA 1
ATOM 610 C C . ASN A 1 89 ? 6.378 -13.355 18.359 1.00 94.06 89 ASN A C 1
ATOM 612 O O . ASN A 1 89 ? 6.079 -14.533 18.538 1.00 94.06 89 ASN A O 1
ATOM 616 N N . ASN A 1 90 ? 7.471 -12.992 17.676 1.00 95.50 90 ASN A N 1
ATOM 617 C CA . ASN A 1 90 ? 8.419 -13.906 17.016 1.00 95.50 90 ASN A CA 1
ATOM 618 C C . ASN A 1 90 ? 7.851 -14.746 15.853 1.00 95.50 90 ASN A C 1
ATOM 620 O O . ASN A 1 90 ? 8.543 -15.626 15.346 1.00 95.50 90 ASN A O 1
ATOM 624 N N . VAL A 1 91 ? 6.636 -14.460 15.382 1.00 96.50 91 VAL A N 1
ATOM 625 C CA . VAL A 1 91 ? 6.067 -15.056 14.168 1.00 96.50 91 VAL A CA 1
ATOM 626 C C . VAL A 1 91 ? 6.339 -14.130 12.989 1.00 96.50 91 VAL A C 1
ATOM 628 O O . VAL A 1 91 ? 5.981 -12.953 13.027 1.00 96.50 91 VAL A O 1
ATOM 631 N N . ALA A 1 92 ? 6.987 -14.653 11.948 1.00 97.69 92 ALA A N 1
ATOM 632 C CA . ALA A 1 92 ? 7.238 -13.909 10.721 1.00 97.69 92 ALA A CA 1
ATOM 633 C C . ALA A 1 92 ? 5.942 -13.733 9.921 1.00 97.69 92 ALA A C 1
ATOM 635 O O . ALA A 1 92 ? 5.207 -14.691 9.688 1.00 97.69 92 ALA A O 1
ATOM 636 N N . ILE A 1 93 ? 5.693 -12.503 9.485 1.00 97.06 93 ILE A N 1
ATOM 637 C CA . ILE A 1 93 ? 4.564 -12.117 8.646 1.00 97.06 93 ILE A CA 1
ATOM 638 C C . ILE A 1 93 ? 5.130 -11.425 7.407 1.00 97.06 93 ILE A C 1
ATOM 640 O O . ILE A 1 93 ? 6.018 -10.572 7.495 1.00 97.06 93 ILE A O 1
ATOM 644 N N . GLU A 1 94 ? 4.593 -11.788 6.249 1.00 97.75 94 GLU A N 1
ATOM 645 C CA . GLU A 1 94 ? 4.851 -11.130 4.975 1.00 97.75 94 GLU A CA 1
ATOM 646 C C . GLU A 1 94 ? 3.523 -10.633 4.404 1.00 97.75 94 GLU A C 1
ATOM 648 O O . GLU A 1 94 ? 2.523 -11.349 4.442 1.00 97.75 94 GLU A O 1
ATOM 653 N N . ASN A 1 95 ? 3.490 -9.393 3.919 1.00 98.00 95 ASN A N 1
ATOM 654 C CA . ASN A 1 95 ? 2.274 -8.794 3.381 1.00 98.00 95 ASN A CA 1
ATOM 655 C C . ASN A 1 95 ? 2.569 -7.904 2.172 1.00 98.00 95 ASN A C 1
ATOM 657 O O . 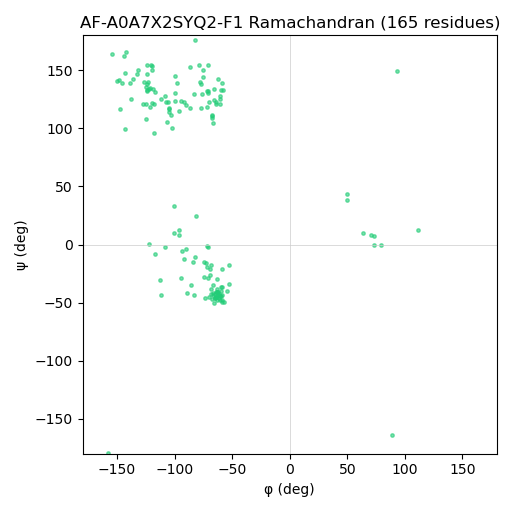ASN A 1 95 ? 3.608 -7.251 2.106 1.00 98.00 95 ASN A O 1
ATOM 661 N N . SER A 1 96 ? 1.642 -7.836 1.221 1.00 97.38 96 SER A N 1
ATOM 662 C CA . SER A 1 96 ? 1.797 -6.985 0.034 1.00 97.38 96 SER A CA 1
ATOM 663 C C . SER A 1 96 ? 1.652 -5.488 0.340 1.00 97.38 96 SER A C 1
ATOM 665 O O . SER A 1 96 ? 2.116 -4.657 -0.439 1.00 97.38 96 SER A O 1
ATOM 667 N N . SER A 1 97 ? 1.037 -5.126 1.470 1.00 97.12 97 SER A N 1
ATOM 668 C CA . SER A 1 97 ? 0.694 -3.757 1.860 1.00 97.12 97 SER A CA 1
ATOM 669 C C . SER A 1 97 ? 1.369 -3.348 3.171 1.00 97.12 97 SER A C 1
ATOM 671 O O . SER A 1 97 ? 1.640 -4.173 4.040 1.00 97.12 97 SER A O 1
ATOM 673 N N . ASN A 1 98 ? 1.586 -2.041 3.341 1.00 97.56 98 ASN A N 1
ATOM 674 C CA . ASN A 1 98 ? 1.947 -1.450 4.634 1.00 97.56 98 ASN A CA 1
ATOM 675 C C . ASN A 1 98 ? 0.721 -1.186 5.528 1.00 97.56 98 ASN A C 1
ATOM 677 O O . ASN A 1 98 ? 0.884 -0.872 6.700 1.00 97.56 98 ASN A O 1
ATOM 681 N N . GLN A 1 99 ? -0.497 -1.304 4.995 1.00 97.81 99 GLN A N 1
ATOM 682 C CA . GLN A 1 99 ? -1.736 -1.367 5.774 1.00 97.81 99 GLN A CA 1
ATOM 683 C C . GLN A 1 99 ? -2.184 -2.829 5.817 1.00 97.81 99 GLN A C 1
ATOM 685 O O . GLN A 1 99 ? -2.714 -3.337 4.828 1.00 97.81 99 GLN A O 1
ATOM 690 N N . ILE A 1 100 ? -1.908 -3.504 6.930 1.00 97.19 100 ILE A N 1
ATOM 691 C CA . ILE A 1 100 ? -2.083 -4.947 7.111 1.00 97.19 100 ILE A CA 1
ATOM 692 C C . ILE A 1 100 ? -3.341 -5.184 7.943 1.00 97.19 100 ILE A C 1
ATOM 694 O O . ILE A 1 100 ? -3.358 -4.866 9.129 1.00 97.19 100 ILE A O 1
ATOM 698 N N . SER A 1 101 ? -4.386 -5.746 7.342 1.00 96.81 101 SER A N 1
ATOM 699 C CA . SER A 1 101 ? -5.676 -6.017 8.005 1.00 96.81 101 SER A CA 1
ATOM 700 C C . SER A 1 101 ? -6.099 -7.489 7.968 1.00 96.81 101 SER A C 1
ATOM 702 O O . SER A 1 101 ? -7.158 -7.839 8.480 1.00 96.81 101 SER A O 1
ATOM 704 N N . ASP A 1 102 ? -5.284 -8.348 7.361 1.00 94.69 102 ASP A N 1
ATOM 705 C CA . ASP A 1 102 ? -5.560 -9.762 7.093 1.00 94.69 102 ASP A CA 1
ATOM 706 C C . ASP A 1 102 ? -4.603 -10.723 7.818 1.00 94.69 102 ASP A C 1
ATOM 708 O O . ASP A 1 102 ? -4.838 -11.928 7.828 1.00 94.69 102 ASP A O 1
ATOM 712 N N . ALA A 1 103 ? -3.543 -10.209 8.453 1.00 93.31 103 ALA A N 1
ATOM 713 C CA . ALA A 1 103 ? -2.573 -11.029 9.183 1.00 93.31 103 ALA A CA 1
ATOM 714 C C . ALA A 1 103 ? -2.864 -11.151 10.689 1.00 93.31 103 ALA A C 1
ATOM 716 O O . ALA A 1 103 ? -2.487 -12.141 11.312 1.00 93.31 103 ALA A O 1
ATOM 717 N N . LEU A 1 104 ? -3.503 -10.141 11.287 1.00 92.56 104 LEU A N 1
ATOM 718 C CA . LEU A 1 104 ? -3.808 -10.084 12.716 1.00 92.56 104 LEU A CA 1
ATOM 719 C C . LEU A 1 104 ? -5.322 -9.946 12.897 1.00 92.56 104 LEU A C 1
ATOM 721 O O . LEU A 1 104 ? -5.917 -8.965 12.452 1.00 92.56 104 LEU A O 1
ATOM 725 N N . GLU A 1 105 ? -5.957 -10.922 13.544 1.00 93.31 105 GLU A N 1
ATOM 726 C CA . GLU A 1 105 ? -7.413 -10.936 13.695 1.00 93.31 105 GLU A CA 1
ATOM 727 C C . GLU A 1 105 ? -7.914 -9.701 14.460 1.00 93.31 105 GLU A C 1
ATOM 729 O O . GLU A 1 105 ? -7.432 -9.375 15.545 1.00 93.31 105 GLU A O 1
ATOM 734 N N . GLY A 1 106 ? -8.882 -8.992 13.871 1.00 93.50 106 GLY A N 1
ATOM 735 C CA . GLY A 1 106 ? -9.485 -7.799 14.470 1.00 93.50 106 GLY A CA 1
ATOM 736 C C . GLY A 1 106 ? -8.575 -6.566 14.527 1.00 93.50 106 GLY A C 1
ATOM 737 O O . GLY A 1 106 ? -8.956 -5.570 15.143 1.00 93.50 106 GLY A O 1
ATOM 738 N N . ILE A 1 107 ? -7.395 -6.598 13.896 1.00 95.62 107 ILE A N 1
ATOM 739 C CA . ILE A 1 107 ? -6.409 -5.513 13.936 1.00 95.62 107 ILE A CA 1
ATOM 740 C C . ILE A 1 107 ? -6.085 -5.063 12.512 1.00 95.62 107 ILE A C 1
ATOM 742 O O . ILE A 1 107 ? -5.788 -5.867 11.637 1.00 95.62 107 ILE A O 1
ATOM 746 N N . THR A 1 108 ? -6.082 -3.748 12.291 1.00 97.31 108 THR A N 1
ATOM 747 C CA . THR A 1 108 ? -5.422 -3.137 11.130 1.00 97.31 108 THR A CA 1
ATOM 748 C C . THR A 1 108 ? -4.136 -2.470 11.597 1.00 97.31 108 THR A C 1
ATOM 750 O O . THR A 1 108 ? -4.175 -1.507 12.364 1.00 97.31 108 THR A O 1
ATOM 753 N N . LEU A 1 109 ? -2.999 -2.993 11.153 1.00 97.12 109 LEU A N 1
ATOM 754 C CA . LEU A 1 109 ? -1.668 -2.501 11.478 1.00 97.12 109 LEU A CA 1
ATOM 755 C C . LEU A 1 109 ? -1.133 -1.634 10.334 1.00 97.12 109 LEU A C 1
ATOM 757 O O . LEU A 1 109 ? -1.023 -2.092 9.201 1.00 97.12 109 LEU A O 1
ATOM 761 N N . ASN A 1 110 ? -0.767 -0.391 10.644 1.00 97.44 110 ASN A N 1
ATOM 762 C CA . ASN A 1 110 ? -0.196 0.550 9.682 1.00 97.44 110 ASN A CA 1
ATOM 763 C C . ASN A 1 110 ? 1.313 0.687 9.906 1.00 97.44 110 ASN A C 1
ATOM 765 O O . ASN A 1 110 ? 1.748 1.168 10.952 1.00 97.44 110 ASN A O 1
ATOM 769 N N . LEU A 1 111 ? 2.104 0.285 8.916 1.00 97.31 111 LEU A N 1
ATOM 770 C CA . LEU A 1 111 ? 3.558 0.392 8.913 1.00 97.31 111 LEU A CA 1
ATOM 771 C C . LEU A 1 111 ? 3.979 1.713 8.270 1.00 97.31 111 LEU A C 1
ATOM 773 O O . LEU A 1 111 ? 3.649 1.991 7.118 1.00 97.31 111 LEU A O 1
ATOM 777 N N . THR A 1 112 ? 4.728 2.526 9.008 1.00 96.62 112 THR A N 1
ATOM 778 C CA . THR A 1 112 ? 5.161 3.859 8.553 1.00 96.62 112 THR A CA 1
ATOM 779 C C . THR A 1 112 ? 6.666 3.946 8.330 1.00 96.62 112 THR A C 1
ATOM 781 O O . THR A 1 112 ? 7.121 4.687 7.462 1.00 96.62 112 THR A O 1
ATOM 784 N N . ALA A 1 113 ? 7.443 3.177 9.089 1.00 96.38 113 ALA A N 1
ATOM 785 C CA . ALA A 1 113 ? 8.892 3.123 9.004 1.00 96.38 113 ALA A CA 1
ATOM 786 C C . ALA A 1 113 ? 9.407 1.772 9.509 1.00 96.38 113 ALA A C 1
ATOM 788 O O . ALA A 1 113 ? 8.705 1.031 10.200 1.00 96.38 113 ALA A O 1
ATOM 789 N N . LYS A 1 114 ? 10.664 1.467 9.184 1.00 96.56 114 LYS A N 1
ATOM 790 C CA . LYS A 1 114 ? 11.379 0.347 9.794 1.00 96.56 114 LYS A CA 1
ATOM 791 C C . LYS A 1 114 ? 11.707 0.696 11.250 1.00 96.56 114 LYS A C 1
ATOM 793 O O . LYS A 1 114 ? 12.224 1.780 11.508 1.00 96.56 114 LYS A O 1
ATOM 798 N N . THR A 1 115 ? 11.429 -0.219 12.173 1.00 96.69 115 THR A N 1
ATOM 799 C CA . THR A 1 115 ? 11.748 -0.046 13.596 1.00 96.69 115 THR A CA 1
ATOM 800 C C . THR A 1 115 ? 13.255 -0.128 13.844 1.00 96.69 115 THR A C 1
ATOM 802 O O . THR A 1 115 ? 14.002 -0.747 13.076 1.00 96.69 115 THR A O 1
ATOM 805 N N . VAL A 1 116 ? 13.710 0.506 14.926 1.00 94.88 116 VAL A N 1
ATOM 806 C CA . VAL A 1 116 ? 15.094 0.424 15.404 1.00 94.88 116 VAL A CA 1
ATOM 807 C C . VAL A 1 116 ? 15.063 -0.199 16.794 1.00 94.88 116 VAL A C 1
ATOM 809 O O . VAL A 1 116 ? 14.848 0.492 17.781 1.00 94.88 116 VAL A O 1
ATOM 812 N N . GLY A 1 117 ? 15.277 -1.512 16.858 1.00 93.12 117 GLY A N 1
ATOM 813 C CA . GLY A 1 117 ? 15.136 -2.283 18.093 1.00 93.12 117 GLY A CA 1
ATOM 814 C C . GLY A 1 117 ? 13.719 -2.816 18.309 1.00 93.12 117 GLY A C 1
ATOM 815 O O . GLY A 1 117 ? 12.920 -2.888 17.368 1.00 93.12 117 GLY A O 1
ATOM 816 N N . ASP A 1 118 ? 13.458 -3.229 19.547 1.00 91.25 118 ASP A N 1
ATOM 817 C CA . ASP A 1 118 ? 12.211 -3.875 19.947 1.00 91.25 118 ASP A CA 1
ATOM 818 C C . ASP A 1 118 ? 11.132 -2.833 20.246 1.00 91.25 118 ASP A C 1
ATOM 820 O O . ASP A 1 118 ? 11.334 -1.916 21.041 1.00 91.25 118 ASP A O 1
ATOM 824 N N . GLU A 1 119 ? 9.963 -3.014 19.639 1.00 95.69 119 GLU A N 1
ATOM 825 C CA . GLU A 1 119 ? 8.789 -2.162 19.824 1.00 95.69 119 GLU A CA 1
ATOM 826 C C . GLU A 1 119 ? 7.621 -2.990 20.365 1.00 95.69 119 GLU A C 1
ATOM 828 O O . GLU A 1 119 ? 7.539 -4.200 20.137 1.00 95.69 119 GLU A O 1
ATOM 833 N N . THR A 1 120 ? 6.688 -2.342 21.066 1.00 94.81 120 THR A N 1
ATOM 834 C CA . THR A 1 120 ? 5.523 -3.025 21.649 1.00 94.81 120 THR A CA 1
ATOM 835 C C . THR A 1 120 ? 4.210 -2.411 21.182 1.00 94.81 120 THR A C 1
ATOM 837 O O . THR A 1 120 ? 4.006 -1.200 21.232 1.00 94.81 120 THR A O 1
ATOM 840 N N . LEU A 1 121 ? 3.286 -3.272 20.754 1.00 93.31 121 LEU A N 1
ATOM 841 C CA . LEU A 1 121 ? 1.894 -2.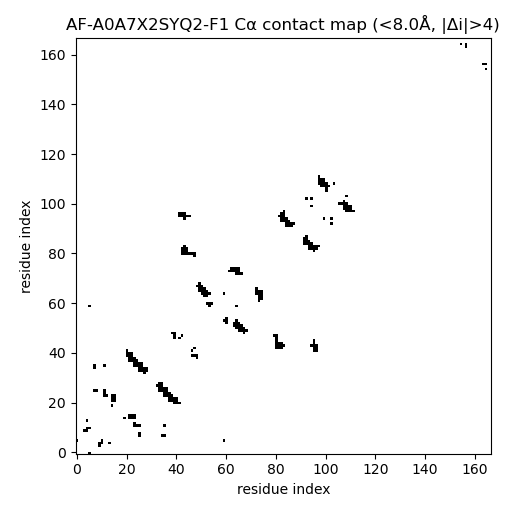922 20.488 1.00 93.31 121 LEU A CA 1
ATOM 842 C C . LEU A 1 121 ? 1.037 -3.468 21.630 1.00 93.31 121 LEU A C 1
ATOM 844 O O . LEU A 1 121 ? 0.970 -4.679 21.829 1.00 93.31 121 LEU A O 1
ATOM 848 N N . THR A 1 122 ? 0.367 -2.582 22.368 1.00 94.44 122 THR A N 1
ATOM 849 C CA . THR A 1 122 ? -0.535 -2.972 23.461 1.00 94.44 122 THR A CA 1
ATOM 850 C C . THR A 1 122 ? -1.981 -2.737 23.055 1.00 94.44 122 THR A C 1
ATOM 852 O O . THR A 1 122 ? -2.346 -1.635 22.652 1.00 94.44 122 THR A O 1
ATOM 855 N N . ILE A 1 123 ? -2.813 -3.765 23.203 1.00 93.19 123 ILE A N 1
ATOM 856 C CA . ILE A 1 123 ? -4.252 -3.689 22.949 1.00 93.19 123 ILE A CA 1
ATOM 857 C C . ILE A 1 123 ? -4.962 -3.677 24.293 1.00 93.19 123 ILE A C 1
ATOM 859 O O . ILE A 1 123 ? -4.803 -4.596 25.097 1.00 93.19 123 ILE A O 1
ATOM 863 N N . THR A 1 124 ? -5.751 -2.636 24.538 1.00 94.06 124 THR A N 1
ATOM 864 C CA . THR A 1 124 ? -6.530 -2.489 25.766 1.00 94.06 124 THR A CA 1
ATOM 865 C C . THR A 1 124 ? -8.015 -2.412 25.454 1.00 94.06 124 THR A C 1
ATOM 867 O O . THR A 1 124 ? -8.442 -1.965 24.389 1.00 94.06 124 THR A O 1
ATOM 870 N N . LYS A 1 125 ? -8.829 -2.884 26.399 1.00 93.38 125 LYS A N 1
ATOM 871 C CA . LYS A 1 125 ? -10.282 -2.783 26.302 1.00 93.38 125 LYS A CA 1
ATOM 872 C C . LYS A 1 125 ? -10.700 -1.323 26.476 1.00 93.38 125 LYS A C 1
ATOM 874 O O . LYS A 1 125 ? -10.456 -0.741 27.528 1.00 93.38 125 LYS A O 1
ATOM 879 N N . ASP A 1 126 ? -11.398 -0.781 25.485 1.00 94.31 126 ASP A N 1
ATOM 880 C CA . ASP A 1 126 ? -12.001 0.550 25.539 1.00 94.31 126 ASP A CA 1
ATOM 881 C C . ASP A 1 126 ? -13.527 0.441 25.692 1.00 94.31 126 ASP A C 1
ATOM 883 O O . ASP A 1 126 ? -14.243 0.095 24.752 1.00 94.31 126 ASP A O 1
ATOM 887 N N . THR A 1 127 ? -14.039 0.714 26.896 1.00 96.31 127 THR A N 1
ATOM 888 C CA . THR A 1 127 ? -15.486 0.726 27.183 1.00 96.31 127 THR A CA 1
ATOM 889 C C . THR A 1 127 ? -16.133 2.091 26.972 1.00 96.31 127 THR A C 1
ATOM 891 O O . THR A 1 127 ? -17.350 2.206 27.130 1.00 96.31 127 THR A O 1
ATOM 894 N N . SER A 1 128 ? -15.357 3.127 26.632 1.00 96.50 128 SER A N 1
ATOM 895 C CA . SER A 1 128 ? -15.868 4.496 26.505 1.00 96.50 128 SER A CA 1
ATOM 896 C C . SER A 1 128 ? -16.940 4.587 25.421 1.00 96.50 128 SER A C 1
ATOM 898 O O . SER A 1 128 ? -18.022 5.106 25.676 1.00 96.50 128 SER A O 1
ATOM 900 N N . LYS A 1 129 ? -16.710 3.961 24.260 1.00 94.88 129 LYS A N 1
ATOM 901 C CA . LYS A 1 129 ? -17.661 3.935 23.139 1.00 94.88 129 LYS A CA 1
ATOM 902 C C . LYS A 1 129 ? -18.998 3.303 23.515 1.00 94.88 129 LYS A C 1
ATOM 904 O O . LYS A 1 129 ? -20.045 3.851 23.185 1.00 94.88 129 LYS A 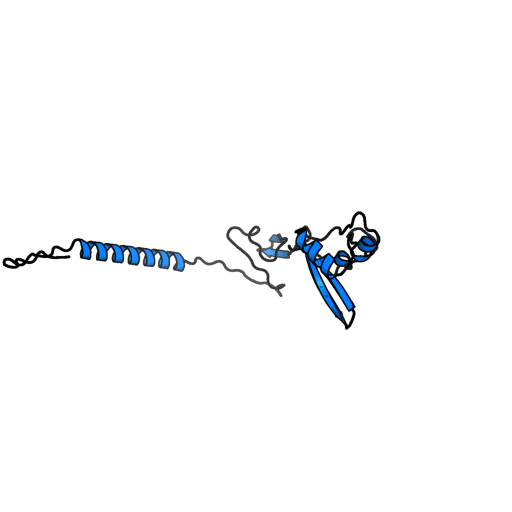O 1
ATOM 909 N N . SER A 1 130 ? -18.973 2.174 24.226 1.00 95.94 130 SER A N 1
ATOM 910 C CA . SER A 1 130 ? -20.196 1.527 24.711 1.00 95.94 130 SER A CA 1
ATOM 911 C C . SER A 1 130 ? -20.923 2.404 25.725 1.00 95.94 130 SER A C 1
ATOM 913 O O . SER A 1 130 ? -22.137 2.550 25.629 1.00 95.94 130 SER A O 1
ATOM 915 N N . SER A 1 131 ? -20.194 3.033 26.653 1.00 96.56 131 SER A N 1
ATOM 916 C CA . SER A 1 131 ? -20.782 3.967 27.617 1.00 96.56 131 SER A CA 1
ATOM 917 C C . SER A 1 131 ? -21.442 5.153 26.915 1.00 96.56 131 SER A C 1
ATOM 919 O O . SER A 1 131 ? -22.590 5.462 27.208 1.00 96.56 131 SER A O 1
ATOM 921 N N . SER A 1 132 ? -20.759 5.778 25.952 1.00 97.69 132 SER A N 1
ATOM 922 C CA . SER A 1 132 ? -21.302 6.895 25.177 1.00 97.69 132 SER A CA 1
ATOM 923 C C . SER A 1 132 ? -22.536 6.495 24.373 1.00 97.69 132 SER A C 1
ATOM 925 O O . SER A 1 132 ? -23.500 7.252 24.335 1.00 97.69 132 SER A O 1
ATOM 927 N N . ALA A 1 133 ? -22.543 5.304 23.768 1.00 97.75 133 ALA A N 1
ATOM 928 C CA . ALA A 1 133 ? -23.705 4.801 23.039 1.00 97.75 133 ALA A CA 1
ATOM 929 C C . ALA A 1 133 ? -24.914 4.571 23.963 1.00 97.75 1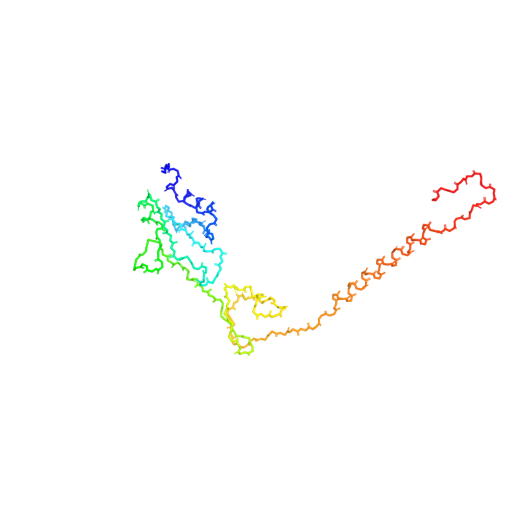33 ALA A C 1
ATOM 931 O O . ALA A 1 133 ? -26.035 4.923 23.602 1.00 97.75 133 ALA A O 1
ATOM 932 N N . ILE A 1 134 ? -24.689 4.028 25.165 1.00 98.00 134 ILE A N 1
ATOM 933 C CA . ILE A 1 134 ? -25.743 3.837 26.171 1.00 98.00 134 ILE A CA 1
ATOM 934 C C . ILE A 1 134 ? -26.277 5.189 26.651 1.00 98.00 134 ILE A C 1
ATOM 936 O O . ILE A 1 134 ? -27.490 5.372 26.689 1.00 98.00 134 ILE A O 1
ATOM 940 N N . SER A 1 135 ? -25.402 6.147 26.968 1.00 97.38 135 SER A N 1
ATOM 941 C CA . SER A 1 135 ? -25.814 7.501 27.361 1.00 97.38 135 SER A CA 1
ATOM 942 C C . SER A 1 135 ? -26.640 8.180 26.268 1.00 97.38 135 SER A C 1
ATOM 944 O O . SER A 1 135 ? -27.740 8.641 26.547 1.00 97.38 135 SER A O 1
ATOM 946 N N . ALA A 1 136 ? -26.178 8.141 25.014 1.00 98.31 136 ALA A N 1
ATOM 947 C CA . ALA A 1 136 ? -26.908 8.714 23.885 1.00 98.31 136 ALA A CA 1
ATOM 948 C C . ALA A 1 136 ? -28.294 8.073 23.695 1.00 98.31 136 ALA A C 1
ATOM 950 O O . ALA A 1 136 ? -29.259 8.755 23.353 1.00 98.31 136 ALA A O 1
ATOM 951 N N . TRP A 1 137 ? -28.412 6.766 23.938 1.00 98.31 137 TRP A N 1
ATOM 952 C CA . TRP A 1 137 ? -29.697 6.077 23.902 1.00 98.31 137 TRP A CA 1
ATOM 953 C C . TRP A 1 137 ? -30.627 6.503 25.050 1.00 98.31 137 TRP A C 1
ATOM 955 O O . TRP A 1 137 ? -31.808 6.747 24.806 1.00 98.31 137 TRP A O 1
ATOM 965 N N . VAL A 1 138 ? -30.110 6.639 26.278 1.00 98.44 138 VAL A N 1
ATOM 966 C CA . VAL A 1 138 ? -30.883 7.123 27.439 1.00 98.44 138 VAL A CA 1
ATOM 967 C C . VAL A 1 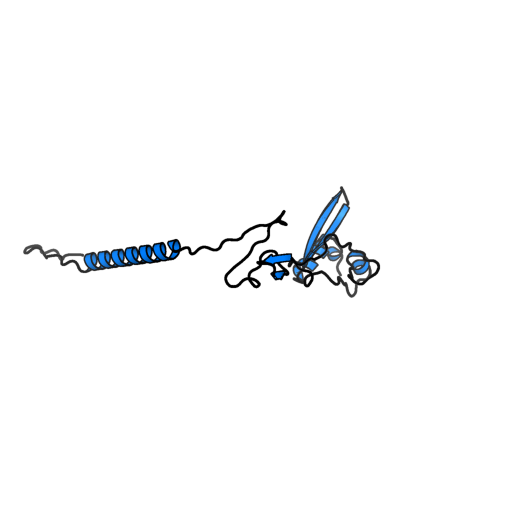138 ? -31.405 8.538 27.193 1.00 98.44 138 VAL A C 1
ATOM 969 O O . VAL A 1 138 ? -32.583 8.805 27.426 1.00 98.44 138 VAL A O 1
ATOM 972 N N . ASP A 1 139 ? -30.562 9.425 26.668 1.00 98.38 139 ASP A N 1
ATOM 973 C CA . ASP A 1 139 ? -30.946 10.802 26.355 1.00 98.38 139 ASP A CA 1
ATOM 974 C C . ASP A 1 139 ? -32.045 10.848 25.284 1.00 98.38 139 ASP A C 1
ATOM 976 O O . ASP A 1 139 ? -33.037 11.571 25.430 1.00 98.38 139 ASP A O 1
ATOM 980 N N . ALA A 1 140 ? -31.921 10.026 24.237 1.00 98.12 140 ALA A N 1
ATOM 981 C CA . ALA A 1 140 ? -32.943 9.900 23.202 1.00 98.12 140 ALA A CA 1
ATOM 982 C C . ALA A 1 140 ? -34.274 9.362 23.759 1.00 98.12 140 ALA A C 1
ATOM 984 O O . ALA A 1 140 ? -35.340 9.863 23.399 1.00 98.12 140 ALA A O 1
ATOM 985 N N . TYR A 1 141 ? -34.227 8.379 24.663 1.00 98.06 141 TYR A N 1
ATOM 986 C CA . TYR A 1 141 ? -35.420 7.839 25.316 1.00 98.06 141 TYR A CA 1
ATOM 987 C C . TYR A 1 141 ? -36.112 8.877 26.209 1.00 98.06 141 TYR A C 1
ATOM 989 O O . TYR A 1 141 ? -37.326 9.050 26.119 1.00 98.06 141 TYR A O 1
ATOM 997 N N . ASN A 1 142 ? -35.354 9.607 27.029 1.00 97.50 142 ASN A N 1
ATOM 998 C CA . ASN A 1 142 ? -35.910 10.652 27.891 1.00 97.50 142 ASN A CA 1
ATOM 999 C C . ASN A 1 142 ? -36.527 11.784 27.061 1.00 97.50 142 ASN A C 1
ATOM 1001 O O . ASN A 1 142 ? -37.640 12.217 27.342 1.00 97.50 142 ASN A O 1
ATOM 1005 N N . THR A 1 143 ? -35.867 12.173 25.967 1.00 97.56 143 THR A N 1
ATOM 1006 C CA . THR A 1 143 ? -36.403 13.158 25.014 1.00 97.56 143 THR A CA 1
ATOM 1007 C C . THR A 1 143 ? -37.733 12.698 24.408 1.00 97.56 143 THR A C 1
ATOM 1009 O O . THR A 1 143 ? -38.652 13.498 24.227 1.00 97.56 143 THR A O 1
ATOM 1012 N N . LEU A 1 144 ? -37.863 11.408 24.085 1.00 96.12 144 LEU A N 1
ATOM 1013 C CA . LEU A 1 144 ? -39.113 10.838 23.582 1.00 96.12 144 LEU A CA 1
ATOM 1014 C C . LEU A 1 144 ? -40.213 10.854 24.651 1.00 96.12 144 LEU A C 1
ATOM 1016 O O . LEU A 1 144 ? -41.354 11.209 24.355 1.00 96.12 144 LEU A O 1
ATOM 1020 N N . LEU A 1 145 ? -39.878 10.485 25.888 1.00 96.19 145 LEU A N 1
ATOM 1021 C CA . LEU A 1 145 ? -40.819 10.502 27.004 1.00 96.19 145 LEU A CA 1
ATOM 1022 C C . LEU A 1 145 ? -41.341 11.920 27.278 1.00 96.19 145 LEU A C 1
ATOM 1024 O O . LEU A 1 145 ? -42.543 12.101 27.457 1.00 96.19 145 LEU A O 1
ATOM 1028 N N . ASP A 1 146 ? -40.468 12.926 27.246 1.00 95.31 146 ASP A N 1
ATOM 1029 C CA . ASP A 1 146 ? -40.847 14.332 27.420 1.00 95.31 146 ASP A CA 1
ATOM 1030 C C . ASP A 1 146 ? -41.783 14.822 26.309 1.00 95.31 146 ASP A C 1
ATOM 1032 O O . ASP A 1 146 ? -42.754 15.537 26.579 1.00 95.31 146 ASP A O 1
ATOM 1036 N N . GLN A 1 147 ? -41.550 14.392 25.066 1.00 94.06 147 GLN A N 1
ATOM 1037 C CA . GLN A 1 147 ? -42.461 14.676 23.957 1.00 94.06 147 GLN A CA 1
ATOM 1038 C C . GLN A 1 147 ? -43.826 14.017 24.156 1.00 94.06 147 GLN A C 1
ATOM 1040 O O . GLN A 1 147 ? -44.841 14.694 23.997 1.00 94.06 147 GLN A O 1
ATOM 1045 N N . PHE A 1 148 ? -43.880 12.742 24.558 1.00 93.12 148 PHE A N 1
ATOM 1046 C CA . PHE A 1 148 ? -45.153 12.095 24.883 1.00 93.12 148 PHE A CA 1
ATOM 1047 C C . PHE A 1 148 ? -45.884 12.833 26.000 1.00 93.12 148 PHE A C 1
ATOM 1049 O O . PHE A 1 148 ? -47.042 13.189 25.822 1.00 93.12 148 PHE A O 1
ATOM 1056 N N . ASN A 1 149 ? -45.202 13.142 27.103 1.00 91.31 149 ASN A N 1
ATOM 1057 C CA . ASN A 1 149 ? -45.790 13.874 28.223 1.00 91.31 149 ASN A CA 1
ATOM 1058 C C . ASN A 1 149 ? -46.320 15.252 27.813 1.00 91.31 149 ASN A C 1
ATOM 1060 O O . ASN A 1 149 ? -47.347 15.687 28.329 1.00 91.31 149 ASN A O 1
ATOM 1064 N N . THR A 1 150 ? -45.631 15.934 26.895 1.00 89.56 150 THR A N 1
ATOM 1065 C CA . THR A 1 150 ? -46.066 17.222 26.340 1.00 89.56 150 THR A CA 1
ATOM 1066 C C . THR A 1 150 ? -47.323 17.059 25.487 1.00 89.56 150 THR A C 1
ATOM 1068 O O . THR A 1 150 ? -48.282 17.800 25.679 1.00 89.56 150 THR A O 1
ATOM 1071 N N . LEU A 1 151 ? -47.345 16.069 24.591 1.00 89.25 151 LEU A N 1
ATOM 1072 C CA . LEU A 1 151 ? -48.447 15.827 23.653 1.00 89.25 151 LEU A CA 1
ATOM 1073 C C . LEU A 1 151 ? -49.690 15.213 24.309 1.00 89.25 151 LEU A C 1
ATOM 1075 O O . LEU A 1 151 ? -50.799 15.414 23.829 1.00 89.25 151 LEU A O 1
ATOM 1079 N N . THR A 1 152 ? -49.532 14.453 25.393 1.00 87.62 152 THR A N 1
ATOM 1080 C CA . THR A 1 152 ? -50.650 13.822 26.112 1.00 87.62 152 THR A CA 1
ATOM 1081 C C . THR A 1 152 ? -51.051 14.593 27.364 1.00 87.62 152 THR A C 1
ATOM 1083 O O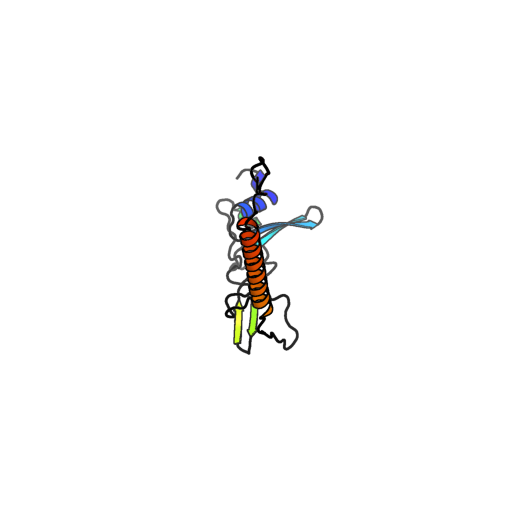 . THR A 1 152 ? -51.796 14.073 28.199 1.00 87.62 152 THR A O 1
ATOM 1086 N N . LYS A 1 153 ? -50.527 15.809 27.553 1.00 79.06 153 LYS A N 1
ATOM 1087 C CA . LYS A 1 153 ? -50.858 16.621 28.718 1.00 79.06 153 LYS A CA 1
ATOM 1088 C C . LYS A 1 153 ? -52.330 17.014 28.648 1.00 79.06 153 LYS A C 1
ATOM 1090 O O . LYS A 1 153 ? -52.774 17.623 27.686 1.00 79.06 153 LYS A O 1
ATOM 1095 N N . PHE A 1 154 ? -53.082 16.690 29.696 1.00 70.94 154 PHE A N 1
ATOM 1096 C CA . PHE A 1 154 ? -54.463 17.137 29.828 1.00 70.94 154 PHE A CA 1
ATOM 1097 C C . PHE A 1 154 ? -54.500 18.657 30.021 1.00 70.94 154 PHE A C 1
ATOM 1099 O O . PHE A 1 154 ? -54.090 19.169 31.068 1.00 70.94 154 PHE A O 1
ATOM 1106 N N . THR A 1 155 ? -55.012 19.378 29.035 1.00 65.44 155 THR A N 1
ATOM 1107 C CA . THR A 1 155 ? -55.418 20.772 29.172 1.00 65.44 155 THR A CA 1
ATOM 1108 C C . THR A 1 155 ? -56.853 20.825 29.680 1.00 65.44 155 THR A C 1
ATOM 1110 O O . THR A 1 155 ? -57.799 20.328 29.069 1.00 65.44 155 THR A O 1
ATOM 1113 N N . LYS A 1 156 ? -57.025 21.412 30.865 1.00 60.69 156 LYS A N 1
ATOM 1114 C CA . LYS A 1 156 ? -58.352 21.666 31.417 1.00 60.69 156 LYS A CA 1
ATOM 1115 C C . LYS A 1 156 ? -58.986 22.803 30.620 1.00 60.69 156 LYS A C 1
ATOM 1117 O O . LYS A 1 156 ? -58.480 23.919 30.659 1.00 60.69 156 LYS A O 1
ATOM 1122 N N . VAL A 1 157 ? -60.105 22.529 29.955 1.00 59.78 157 VAL A N 1
ATOM 1123 C CA . VAL A 1 157 ? -60.946 23.582 29.373 1.00 59.78 157 VAL A CA 1
ATOM 1124 C C . VAL A 1 157 ? -61.495 24.431 30.518 1.00 59.78 157 VAL A C 1
ATOM 1126 O O . VAL A 1 157 ? -62.108 23.898 31.451 1.00 59.78 157 VAL A O 1
ATOM 1129 N N . ASP A 1 158 ? -61.231 25.736 30.479 1.00 61.19 158 ASP A N 1
ATOM 1130 C CA . ASP A 1 158 ? -61.729 26.664 31.489 1.00 61.19 158 ASP A CA 1
ATOM 1131 C C . ASP A 1 158 ? -63.258 26.699 31.417 1.00 61.19 158 ASP A C 1
ATOM 1133 O O . ASP A 1 158 ? -63.852 26.982 30.372 1.00 61.19 158 ASP A O 1
ATOM 1137 N N . THR A 1 159 ? -63.917 26.362 32.525 1.00 56.72 159 THR A N 1
ATOM 1138 C CA . THR A 1 159 ? -65.377 26.396 32.611 1.00 56.72 159 THR A CA 1
ATOM 1139 C C . THR A 1 159 ? -65.806 27.855 32.504 1.00 56.72 159 THR A C 1
ATOM 1141 O O . THR A 1 159 ? -65.622 28.591 33.473 1.00 56.72 159 THR A O 1
ATOM 1144 N N . ASN A 1 160 ? -66.335 28.229 31.328 1.00 57.06 160 ASN A N 1
ATOM 1145 C CA . ASN A 1 160 ? -66.791 29.553 30.852 1.00 57.06 160 ASN A CA 1
ATOM 1146 C C . ASN A 1 160 ? -65.943 30.207 29.735 1.00 57.06 160 ASN A C 1
ATOM 1148 O O . ASN A 1 160 ? -66.157 31.379 29.433 1.00 57.06 160 ASN A O 1
ATOM 1152 N N . SER A 1 161 ? -65.021 29.482 29.091 1.00 57.94 161 SER A N 1
ATOM 1153 C CA . SER A 1 161 ? -64.395 29.921 27.833 1.00 57.94 161 SER A CA 1
ATOM 1154 C C . SER A 1 161 ? -65.105 29.292 26.629 1.00 57.94 161 SER A C 1
ATOM 1156 O O . SER A 1 161 ? -65.024 28.082 26.436 1.00 57.94 161 SER A O 1
ATOM 1158 N N . ASP A 1 162 ? -65.745 30.109 25.786 1.00 59.19 162 ASP A N 1
ATOM 1159 C CA . ASP A 1 162 ? -66.304 29.683 24.487 1.00 59.19 162 ASP A CA 1
ATOM 1160 C C . ASP A 1 162 ? -65.216 29.404 23.424 1.00 59.19 162 ASP A C 1
ATOM 1162 O O . ASP A 1 162 ? -65.522 29.027 22.292 1.00 59.19 162 ASP A O 1
ATOM 1166 N N . ALA A 1 163 ? -63.934 29.584 23.757 1.00 59.44 163 ALA A N 1
ATOM 1167 C CA . ALA A 1 163 ? -62.825 29.247 22.874 1.00 59.44 163 ALA A CA 1
ATOM 1168 C C . ALA A 1 163 ? -62.369 27.799 23.109 1.00 59.44 163 ALA A C 1
ATOM 1170 O O . ALA A 1 163 ? -61.946 27.446 24.214 1.00 59.44 163 ALA A O 1
ATOM 1171 N N . GLN A 1 164 ? -62.440 26.977 22.056 1.00 56.34 164 GLN A N 1
ATOM 1172 C CA . GLN A 1 164 ? -61.812 25.656 22.022 1.00 56.34 164 GLN A CA 1
ATOM 1173 C C . GLN A 1 164 ? -60.299 25.793 22.208 1.00 56.34 164 GLN A C 1
ATOM 1175 O O . GLN A 1 164 ? -59.654 26.604 21.545 1.00 56.34 164 GLN A O 1
ATOM 1180 N N . ASP A 1 165 ? -59.751 24.963 23.091 1.00 59.22 165 ASP A N 1
ATOM 1181 C CA . ASP A 1 165 ? -58.314 24.788 23.257 1.00 59.22 165 ASP A CA 1
ATOM 1182 C C . ASP A 1 165 ? -57.693 24.277 21.945 1.00 59.22 165 ASP A C 1
ATOM 1184 O O . ASP A 1 165 ? -58.112 23.247 21.416 1.00 59.22 165 ASP A O 1
ATOM 1188 N N . SER A 1 166 ? -56.743 25.037 21.398 1.00 52.34 166 SER A N 1
ATOM 1189 C CA . SER A 1 166 ? -56.076 24.767 20.119 1.00 52.34 166 SER A CA 1
ATOM 1190 C C . SER A 1 166 ? -54.694 24.131 20.301 1.00 52.34 166 SER A C 1
ATOM 1192 O O . SER A 1 166 ? -53.774 24.449 19.542 1.00 52.34 166 SER A O 1
ATOM 1194 N N . SER A 1 167 ? -54.537 23.319 21.347 1.00 53.62 167 SER A N 1
ATOM 1195 C CA . SER A 1 167 ? -53.322 22.543 21.613 1.00 53.62 167 SER A CA 1
ATOM 1196 C C . SER A 1 167 ? -53.150 21.390 20.623 1.00 53.62 167 SER A C 1
ATOM 1198 O O . SER A 1 167 ? -54.159 20.714 20.316 1.00 53.62 167 SER A O 1
#

InterPro domains:
  IPR010809 Flagellar hook-associated protein 2, C-terminal [PF07195] (81-161)
  IPR040026 Flagellar hook-associated protein 2 [PTHR30288] (4-159)

Secondary structure (DSSP, 8-state):
--GGGSSHHHHHHHHHHTT-SEEEEEEEEETTEEEEEEEESS-SGGGS--EE--SS-HHHHHHH-EETTSS--SS--SS----EEEEETTEEEEES-SEE-SSSTT--EE--S--SS----------HHHHHHHHHHHHHHHHHHHHHHHHT--PPPPTT--SPP--

Sequence (167 aa):
LSSDQTSLTGMRDAINGANAGVTASIIKVSDGSFRLSMSANKTGSDNAVATIAVTGDSTLQGIVGFDASASSNVMTQSVAAQNAKLTVNNVAIENSSNQISDALEGITLNLTAKTVGDETLTITKDTSKSSSAISAWVDAYNTLLDQFNTLTKFTKVDTNSDAQDSS

Mean predicted aligned error: 9.42 Å

pLDDT: mean 87.93, std 12.74, range [43.38, 98.44]

Radius of gyration: 32.38 Å; Cα contacts (8 Å, |Δi|>4): 161; chains: 1; bounding box: 86×45×68 Å

Foldseek 3Di:
DDPVCPDLVNVQCVVVVVPPQKHWDWDDPDVVDIDIDIDGVFAAQVSWDAWDDDPPDVVVCLQQTDHPPDPDTNDDDPDHGHWDWDADPNRIDTGRDQQDDPPDPPDTHHHDDDDDDDDDDDDDDDCPVVVVVVVVVVVVVVVVVVVVCVVPPDDDDPPPDPDDDPD

Nearest PDB structures (foldseek):
  5h5v-assembly1_D  TM=9.753E-01  e=1.106E-11  Escherichia coli
  5h5v-assembly1_F  TM=9.625E-01  e=3.141E-11  Escherichia coli
  5h5v-assembly1_C  TM=9.279E-01  e=2.173E-11  Escherichia coli
  5h5v-assembly1_B  TM=9.768E-01  e=5.805E-11  Escherichia coli
  5xlj-assembly1_A  TM=9.072E-01  e=1.288E-06  Serratia marcescens

Solvent-accessible surface area (backbone atoms only — not comparable to full-atom values): 10732 Å² total; per-residue (Å²): 135,65,84,70,54,78,38,76,64,31,45,27,52,52,45,46,70,62,66,74,59,40,44,47,44,78,44,76,79,50,93,99,38,73,43,84,45,74,43,53,75,50,63,5,52,92,42,42,84,55,67,41,85,56,82,97,38,70,69,58,26,67,58,60,20,32,42,74,87,49,97,72,54,65,47,76,87,86,72,83,55,53,51,41,74,51,68,60,97,85,42,81,46,75,37,46,45,52,70,38,61,85,86,42,90,98,38,75,48,75,63,88,72,86,78,88,73,93,82,86,89,84,88,77,91,76,61,61,65,60,51,52,54,50,50,54,48,52,54,52,50,51,54,49,50,53,50,49,54,62,75,68,52,84,77,80,79,61,93,88,56,93,68,79,85,86,124

Organism: Enterobacter agglomerans (NCBI:txid549)